Protein AF-F3ZPA9-F1 (afdb_monomer_lite)

Radius of gyration: 21.6 Å; chains: 1; bounding box: 49×39×45 Å

Foldseek 3Di:
DDPVVVVVVVVVVVVVVVVVVVCVVPVPDPVVVVVVVVVVVVVVVVVVVCVVQVVDPVSVVCVVVVVVVVVVVVVVVVVVVVVVVVVVVVVVVVVVPD

Organism: NCBI:txid679937

Secondary structure (DSSP, 8-state):
--HHHHHHHHHHHHHHHHHHHHHHHHTTS--HHHHHHHHHHHHHHHHHHHHHHHT-HHHHHHHHHHHHHHHHHHHHHHHHHHHHHHHHHHHHHHHT--

Structure (mmCIF, N/CA/C/O backbone):
data_AF-F3ZPA9-F1
#
_entry.id   AF-F3ZPA9-F1
#
loop_
_atom_site.group_PDB
_atom_site.id
_atom_site.type_symbol
_atom_site.label_atom_id
_atom_site.label_alt_id
_atom_site.label_comp_id
_atom_site.label_asym_id
_atom_site.label_entity_id
_atom_site.label_seq_id
_atom_site.pdbx_PDB_ins_code
_atom_site.Cartn_x
_atom_site.Cartn_y
_atom_site.Cartn_z
_atom_site.occupancy
_atom_site.B_iso_or_equiv
_atom_site.auth_seq_id
_atom_site.auth_comp_id
_atom_site.auth_asym_id
_atom_site.auth_atom_id
_atom_site.pdbx_PDB_model_num
ATOM 1 N N . MET A 1 1 ? 15.613 -8.425 25.795 1.00 55.66 1 MET A N 1
ATOM 2 C CA . MET A 1 1 ? 14.884 -7.532 24.871 1.00 55.66 1 MET A CA 1
ATOM 3 C C . MET A 1 1 ? 15.261 -6.102 25.229 1.00 55.66 1 MET A C 1
ATOM 5 O O . MET A 1 1 ? 15.085 -5.713 26.379 1.00 55.66 1 MET A O 1
ATOM 9 N N . SER A 1 2 ? 15.960 -5.406 24.333 1.00 73.81 2 SER A N 1
ATOM 10 C CA . 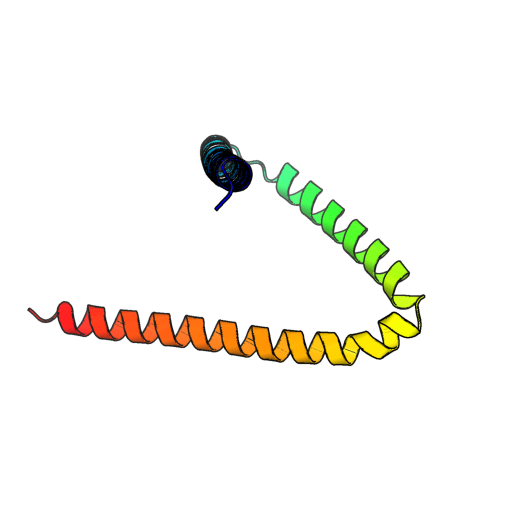SER A 1 2 ? 16.663 -4.153 24.649 1.00 73.81 2 SER A CA 1
ATOM 11 C C . SER A 1 2 ? 15.679 -3.000 24.884 1.00 73.81 2 SER A C 1
ATOM 13 O O . SER A 1 2 ? 14.715 -2.849 24.137 1.00 73.81 2 SER A O 1
ATOM 15 N N . LYS A 1 3 ? 15.936 -2.153 25.894 1.00 75.50 3 LYS A N 1
ATOM 16 C CA . LYS A 1 3 ? 15.106 -0.975 26.233 1.00 75.50 3 LYS A CA 1
ATOM 17 C C . LYS A 1 3 ? 14.904 -0.019 25.041 1.00 75.50 3 LYS A C 1
ATOM 19 O O . LYS A 1 3 ? 13.891 0.669 24.984 1.00 75.50 3 LYS A O 1
ATOM 24 N N . GLY A 1 4 ? 15.840 -0.006 24.085 1.00 78.25 4 GLY A N 1
ATOM 25 C CA . GLY A 1 4 ? 15.765 0.819 22.875 1.00 78.25 4 GLY A CA 1
ATOM 26 C C . GLY A 1 4 ? 14.672 0.389 21.890 1.00 78.25 4 GLY A C 1
ATOM 27 O O . GLY A 1 4 ? 13.987 1.244 21.340 1.00 78.25 4 GLY A O 1
ATOM 28 N N . GLU A 1 5 ? 14.438 -0.915 21.717 1.00 84.06 5 GLU A N 1
ATOM 29 C CA . GLU A 1 5 ? 13.390 -1.408 20.807 1.00 84.06 5 GLU A CA 1
ATOM 30 C C . GLU A 1 5 ? 11.993 -1.078 21.335 1.00 84.06 5 GLU A C 1
ATOM 32 O O . GLU A 1 5 ? 11.112 -0.679 20.577 1.00 84.06 5 GLU A O 1
ATOM 37 N N . LEU A 1 6 ? 11.809 -1.156 22.656 1.00 86.56 6 LEU A N 1
ATOM 38 C CA . LEU A 1 6 ? 10.543 -0.821 23.302 1.00 86.56 6 LEU A CA 1
ATOM 39 C C . LEU A 1 6 ? 10.200 0.669 23.144 1.00 86.56 6 LEU A C 1
ATOM 41 O O . LEU A 1 6 ? 9.044 1.014 22.905 1.00 86.56 6 LEU A O 1
ATOM 45 N N . MET A 1 7 ? 11.203 1.549 23.201 1.00 87.75 7 MET A N 1
ATOM 46 C CA . MET A 1 7 ? 11.016 2.984 22.967 1.00 87.75 7 MET A CA 1
ATOM 47 C C . MET A 1 7 ? 10.610 3.282 21.517 1.00 87.75 7 MET A C 1
ATOM 49 O O . MET A 1 7 ? 9.730 4.109 21.281 1.00 87.75 7 MET A O 1
ATOM 53 N N . ILE A 1 8 ? 11.198 2.572 20.549 1.00 91.88 8 ILE A N 1
ATOM 54 C CA . ILE A 1 8 ? 10.845 2.705 19.128 1.00 91.88 8 ILE A CA 1
ATOM 55 C C . ILE A 1 8 ? 9.412 2.220 18.883 1.00 91.88 8 ILE A C 1
ATOM 57 O O . ILE A 1 8 ? 8.638 2.911 18.224 1.00 91.88 8 ILE A O 1
ATOM 61 N N . ILE A 1 9 ? 9.023 1.079 19.459 1.00 92.56 9 ILE A N 1
ATOM 62 C CA . ILE A 1 9 ? 7.660 0.542 19.323 1.00 92.56 9 ILE A CA 1
ATOM 63 C C . ILE A 1 9 ? 6.629 1.532 19.881 1.00 92.56 9 ILE A C 1
ATOM 65 O O . ILE A 1 9 ? 5.626 1.808 19.223 1.00 92.56 9 ILE A O 1
ATOM 69 N N . LEU A 1 10 ? 6.890 2.124 21.050 1.00 91.38 10 LEU A N 1
ATOM 70 C CA . LEU A 1 10 ? 6.009 3.139 21.634 1.00 91.38 10 LEU A CA 1
ATOM 71 C C . LEU A 1 10 ? 5.909 4.397 20.762 1.00 91.38 10 LEU A C 1
ATOM 73 O O . LEU A 1 10 ? 4.816 4.941 20.610 1.00 91.38 10 LEU A O 1
ATOM 77 N N . ALA A 1 11 ? 7.010 4.834 20.149 1.00 92.19 11 ALA A N 1
ATOM 78 C CA . ALA A 1 11 ? 7.002 5.976 19.236 1.00 92.19 11 ALA A CA 1
ATOM 79 C C . ALA A 1 11 ? 6.187 5.696 17.961 1.00 92.19 11 ALA A C 1
ATOM 81 O O . ALA A 1 11 ? 5.438 6.562 17.506 1.00 92.19 11 ALA A O 1
ATOM 82 N N . ILE A 1 12 ? 6.281 4.482 17.408 1.00 94.44 12 ILE A N 1
ATOM 83 C CA . ILE A 1 12 ? 5.504 4.064 16.230 1.00 94.44 12 ILE A CA 1
ATOM 84 C C . ILE A 1 12 ? 4.011 3.993 16.566 1.00 94.44 12 ILE A C 1
ATOM 86 O O . ILE A 1 12 ? 3.182 4.524 15.830 1.00 94.44 12 ILE A O 1
ATOM 90 N N . ILE A 1 13 ? 3.652 3.378 17.694 1.00 94.69 13 ILE A N 1
ATOM 91 C CA . ILE A 1 13 ? 2.251 3.299 18.131 1.00 94.69 13 ILE A CA 1
ATOM 92 C C . ILE A 1 13 ? 1.704 4.706 18.414 1.00 94.69 13 ILE A C 1
ATOM 94 O O . ILE A 1 13 ? 0.593 5.034 17.998 1.00 94.69 13 ILE A O 1
ATOM 98 N N . GLY A 1 14 ? 2.494 5.563 19.064 1.00 93.31 14 GLY A N 1
ATOM 99 C CA . GLY A 1 14 ? 2.124 6.950 19.334 1.00 93.31 14 GLY A CA 1
ATOM 100 C C . GLY A 1 14 ? 1.891 7.763 18.060 1.00 93.31 14 GLY A C 1
ATOM 101 O O . GLY A 1 14 ? 0.905 8.497 17.976 1.00 93.31 14 GLY A O 1
ATOM 102 N N . SER A 1 15 ? 2.742 7.600 17.041 1.00 90.56 15 SER A N 1
ATOM 103 C CA . SER A 1 15 ? 2.576 8.299 15.761 1.00 90.56 15 SER A CA 1
ATOM 104 C C . SER A 1 15 ? 1.358 7.799 14.975 1.00 90.56 15 SER A C 1
ATOM 106 O O . SER A 1 15 ? 0.644 8.615 14.393 1.00 90.56 15 SER A O 1
ATOM 108 N N . LEU A 1 16 ? 1.044 6.498 15.035 1.00 93.25 16 LEU A N 1
ATOM 109 C CA . LEU A 1 16 ? -0.176 5.921 14.455 1.00 93.25 16 LEU A CA 1
ATOM 110 C C . LEU A 1 16 ? -1.445 6.506 15.087 1.00 93.25 16 LEU A C 1
ATOM 112 O O . LEU A 1 16 ? -2.353 6.939 14.374 1.00 93.25 16 LEU A O 1
ATOM 116 N N . ILE A 1 17 ? -1.502 6.554 16.422 1.00 92.38 17 ILE A N 1
ATOM 117 C CA . ILE A 1 17 ? -2.656 7.102 17.149 1.00 92.38 17 ILE A CA 1
ATOM 118 C C . ILE A 1 17 ? -2.791 8.601 16.871 1.00 92.38 17 ILE A C 1
ATOM 120 O O . ILE A 1 17 ? -3.889 9.081 16.590 1.00 92.38 17 ILE A O 1
ATOM 124 N N . SER A 1 18 ? -1.679 9.338 16.888 1.00 90.31 18 SER A N 1
ATOM 125 C CA . SER A 1 18 ? -1.668 10.766 16.566 1.00 90.31 18 SER A CA 1
ATOM 126 C C . SER A 1 18 ? -2.179 11.027 15.144 1.00 90.31 18 SER A C 1
ATOM 128 O O . SER A 1 18 ? -3.055 11.872 14.956 1.00 90.31 18 SER A O 1
ATOM 130 N N . GLY A 1 19 ? -1.728 10.244 14.159 1.00 87.19 19 GLY A N 1
ATOM 131 C CA . GLY A 1 19 ? -2.207 10.326 12.779 1.00 87.19 19 GLY A CA 1
ATOM 132 C C . GLY A 1 19 ? -3.713 10.079 12.649 1.00 87.19 19 GLY A C 1
ATOM 133 O O . GLY A 1 19 ? -4.390 10.802 11.916 1.00 87.19 19 GLY A O 1
ATOM 134 N N . LEU A 1 20 ? -4.265 9.122 13.403 1.00 86.94 20 LEU A N 1
ATOM 135 C CA . LEU A 1 20 ? -5.705 8.851 13.427 1.00 86.94 20 LEU A CA 1
ATOM 136 C C . LEU A 1 20 ? -6.504 10.020 14.023 1.00 86.94 20 LEU A C 1
ATOM 138 O O . LEU A 1 20 ? -7.523 10.415 13.457 1.00 86.94 20 LEU A O 1
ATOM 142 N N . VAL A 1 21 ? -6.034 10.596 15.133 1.00 86.62 21 VAL A N 1
ATOM 143 C CA . VAL A 1 21 ? -6.675 11.751 15.787 1.00 86.62 21 VAL A CA 1
ATOM 144 C C . VAL A 1 21 ? -6.674 12.965 14.859 1.00 86.62 21 VAL A C 1
ATOM 146 O O . VAL A 1 21 ? -7.714 13.597 14.665 1.00 86.62 21 VAL A O 1
ATOM 149 N N . VAL A 1 22 ? -5.536 13.255 14.225 1.00 84.62 22 VAL A N 1
ATOM 150 C CA . VAL A 1 22 ? -5.416 14.347 13.248 1.00 84.62 22 VAL A CA 1
ATOM 151 C C . VAL A 1 22 ? -6.338 14.101 12.051 1.00 84.62 22 VAL A C 1
ATOM 153 O O . VAL A 1 22 ? -7.088 14.995 11.661 1.00 84.62 22 VAL A O 1
ATOM 156 N N . GLY A 1 23 ? -6.352 12.881 11.507 1.00 80.62 23 GLY A N 1
ATOM 157 C CA . GLY A 1 23 ? -7.240 12.503 10.407 1.00 80.62 23 GLY A CA 1
ATOM 158 C C . GLY A 1 23 ? -8.726 12.639 10.757 1.00 80.62 23 GLY A C 1
ATOM 159 O O . GLY A 1 23 ? -9.512 13.089 9.924 1.00 80.62 23 GLY A O 1
ATOM 160 N N . TYR A 1 24 ? -9.114 12.319 11.994 1.00 80.81 24 TYR A N 1
ATOM 161 C CA . TYR A 1 24 ? -10.496 12.442 12.462 1.00 80.81 24 TYR A CA 1
ATOM 162 C C . TYR A 1 24 ? -10.944 13.904 12.596 1.00 80.81 24 TYR A C 1
ATOM 164 O O . TYR A 1 24 ? -12.033 14.251 12.144 1.00 80.81 24 TYR A O 1
ATOM 172 N N . ILE A 1 25 ? -10.092 14.779 13.138 1.00 77.19 25 ILE A N 1
ATOM 173 C CA . ILE A 1 25 ? -10.383 16.219 13.268 1.00 77.19 25 ILE A CA 1
ATOM 174 C C . ILE A 1 25 ? -10.500 16.886 11.886 1.00 77.19 25 ILE A C 1
ATOM 176 O O . ILE A 1 25 ? -11.325 17.776 11.679 1.00 77.19 25 ILE A O 1
ATOM 180 N N . VAL A 1 26 ? -9.698 16.443 10.914 1.00 70.94 26 VAL A N 1
ATOM 181 C CA . VAL A 1 26 ? -9.661 17.016 9.557 1.00 70.94 26 VAL A CA 1
ATOM 182 C C . VAL A 1 26 ? -10.795 16.496 8.657 1.00 70.94 26 VAL A C 1
ATOM 184 O O . VAL A 1 26 ? -11.158 17.164 7.689 1.00 70.94 26 VAL A O 1
ATOM 187 N N . LYS A 1 27 ? -11.431 15.367 9.005 1.00 65.19 27 LYS A N 1
ATOM 188 C CA . LYS A 1 27 ? -12.510 14.724 8.228 1.00 65.19 27 LYS A CA 1
ATOM 189 C C . LYS A 1 27 ? -13.750 15.607 8.007 1.00 65.19 27 LYS A C 1
ATOM 191 O O . LYS A 1 27 ? -14.490 15.373 7.060 1.00 65.19 27 LYS A O 1
ATOM 196 N N . GLY A 1 28 ? -13.975 16.615 8.854 1.00 62.00 28 GLY A N 1
ATOM 197 C CA . GLY A 1 28 ? -15.127 17.523 8.767 1.00 62.00 28 GLY A CA 1
ATOM 198 C C . GLY A 1 28 ? -14.996 18.672 7.759 1.00 62.00 28 GLY A C 1
ATOM 199 O O . GLY A 1 28 ? -15.933 19.454 7.621 1.00 62.00 28 GLY A O 1
ATOM 200 N N . ARG A 1 29 ? -13.857 18.820 7.070 1.00 61.75 29 ARG A N 1
ATOM 201 C CA . ARG A 1 29 ? -13.688 19.822 6.006 1.00 61.75 29 ARG A CA 1
ATOM 202 C C . ARG A 1 29 ? -13.652 19.117 4.657 1.00 61.75 29 ARG A C 1
ATOM 204 O O . ARG A 1 29 ? -12.869 18.189 4.490 1.00 61.75 29 ARG A O 1
ATOM 211 N N . ASP A 1 30 ? -14.455 19.570 3.694 1.00 59.84 30 ASP A N 1
ATOM 212 C CA . ASP A 1 30 ? -14.440 19.079 2.308 1.00 59.84 30 ASP A CA 1
ATOM 213 C C . ASP A 1 30 ? -13.080 19.355 1.644 1.00 59.84 30 ASP A C 1
ATOM 215 O O . ASP A 1 30 ? -12.869 20.322 0.908 1.00 59.84 30 ASP A O 1
ATOM 219 N N . MET A 1 31 ? -12.108 18.485 1.914 1.00 59.00 31 MET A N 1
ATOM 220 C CA . MET A 1 31 ? -10.735 18.565 1.417 1.00 59.00 31 MET A CA 1
ATOM 221 C C . MET A 1 31 ? -10.598 17.874 0.055 1.00 59.00 31 MET A C 1
ATOM 223 O O . MET A 1 31 ? -9.567 17.281 -0.260 1.00 59.00 31 MET A O 1
ATOM 227 N N . ASN A 1 32 ? -11.629 17.970 -0.789 1.00 62.69 32 ASN A N 1
ATOM 228 C CA . ASN A 1 32 ? -11.685 17.314 -2.100 1.00 62.69 32 ASN A CA 1
ATOM 229 C C . ASN A 1 32 ? -10.515 17.752 -3.019 1.00 62.69 32 ASN A C 1
ATOM 231 O O . ASN A 1 32 ? -10.036 17.006 -3.871 1.00 62.69 32 ASN A O 1
ATOM 235 N N . LYS A 1 33 ? -9.965 18.953 -2.779 1.00 68.88 33 LYS A N 1
ATOM 236 C CA . LYS A 1 33 ? -8.760 19.467 -3.455 1.00 68.88 33 LYS A CA 1
ATOM 237 C C . LYS A 1 33 ? -7.478 18.724 -3.052 1.00 68.88 33 LYS A C 1
ATOM 239 O O . LYS A 1 33 ? -6.620 18.513 -3.903 1.00 68.88 33 LYS A O 1
ATOM 244 N N . ILE A 1 34 ? -7.356 18.293 -1.794 1.00 76.62 34 ILE A N 1
ATOM 245 C CA . ILE A 1 34 ? -6.176 17.563 -1.301 1.00 76.62 34 ILE A CA 1
ATOM 246 C C . ILE A 1 34 ? -6.138 16.159 -1.897 1.00 76.62 34 ILE A C 1
ATOM 248 O O . I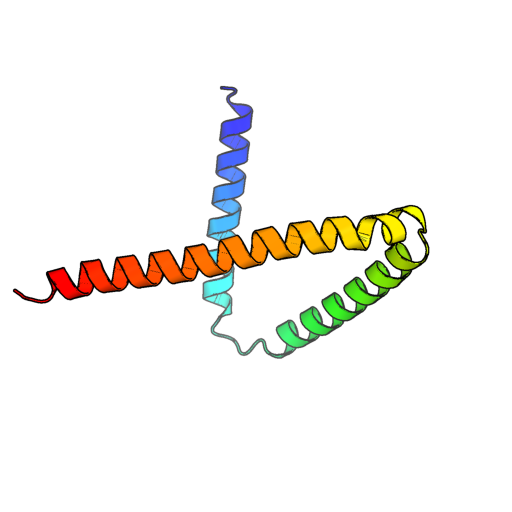LE A 1 34 ? -5.103 15.747 -2.414 1.00 76.62 34 ILE A O 1
ATOM 252 N N . GLY A 1 35 ? -7.279 15.463 -1.922 1.00 80.69 35 GLY A N 1
ATOM 253 C CA . GLY A 1 35 ? -7.383 14.156 -2.580 1.00 80.69 35 GLY A CA 1
ATOM 254 C C . GLY A 1 35 ? -6.987 14.219 -4.059 1.00 80.69 35 GLY A C 1
ATOM 255 O O . GLY A 1 35 ? -6.247 13.361 -4.546 1.00 80.69 35 GLY A O 1
ATOM 256 N N . LYS A 1 36 ? -7.390 15.287 -4.762 1.00 84.19 36 LYS A N 1
ATOM 257 C CA . LYS A 1 36 ? -7.028 15.502 -6.169 1.00 84.19 36 LYS A CA 1
ATOM 258 C C . LYS A 1 36 ? -5.524 15.734 -6.368 1.00 84.19 36 LYS A C 1
ATOM 260 O O . LYS A 1 36 ? -4.946 15.137 -7.272 1.00 84.19 36 LYS A O 1
ATOM 265 N N . ILE A 1 37 ? -4.881 16.533 -5.510 1.00 89.06 37 ILE A N 1
ATOM 266 C CA . ILE A 1 37 ? -3.423 16.764 -5.546 1.00 89.06 37 ILE A CA 1
ATOM 267 C C . ILE A 1 37 ? -2.656 15.461 -5.289 1.00 89.06 37 ILE A C 1
ATOM 269 O O . ILE A 1 37 ? -1.732 15.144 -6.035 1.00 89.06 37 ILE A O 1
ATOM 273 N N . ILE A 1 38 ? -3.065 14.677 -4.285 1.00 89.81 38 ILE A N 1
ATOM 274 C CA . ILE A 1 38 ? -2.438 13.384 -3.969 1.00 89.81 38 ILE A CA 1
ATOM 275 C C . ILE A 1 38 ? -2.577 12.418 -5.147 1.00 89.81 38 ILE A C 1
ATOM 277 O O . ILE A 1 38 ? -1.606 11.771 -5.523 1.00 89.81 38 ILE A O 1
ATOM 281 N N . THR A 1 39 ? -3.756 12.353 -5.767 1.00 90.19 39 THR A N 1
ATOM 282 C CA . THR A 1 39 ? -3.996 11.480 -6.925 1.00 90.19 39 THR A CA 1
ATOM 283 C C . THR A 1 39 ? -3.067 11.830 -8.087 1.00 90.19 39 THR A C 1
ATOM 285 O O . THR A 1 39 ? -2.438 10.936 -8.646 1.00 90.19 39 THR A O 1
ATOM 288 N N . ILE A 1 40 ? -2.923 13.122 -8.409 1.00 93.81 40 ILE A N 1
ATOM 289 C CA . ILE A 1 40 ? -1.998 13.595 -9.453 1.00 93.81 40 ILE A CA 1
ATOM 290 C C . ILE A 1 40 ? -0.553 13.229 -9.095 1.00 93.81 40 ILE A C 1
ATOM 292 O O . ILE A 1 40 ? 0.187 12.740 -9.945 1.00 93.81 40 ILE A O 1
ATOM 296 N N . LEU A 1 41 ? -0.156 13.416 -7.834 1.00 93.06 41 LEU A N 1
ATOM 297 C CA . LEU A 1 41 ? 1.195 13.106 -7.372 1.00 93.06 41 LEU A CA 1
ATOM 298 C C . LEU A 1 41 ? 1.508 11.605 -7.458 1.00 93.06 41 LEU A C 1
ATOM 300 O O . LEU A 1 41 ? 2.576 11.239 -7.943 1.00 93.06 41 LEU A O 1
ATOM 304 N N . ILE A 1 42 ? 0.574 10.742 -7.041 1.00 95.19 42 ILE A N 1
ATOM 305 C CA . ILE A 1 42 ? 0.694 9.282 -7.174 1.00 95.19 42 ILE A CA 1
ATOM 306 C C . ILE A 1 42 ? 0.822 8.899 -8.648 1.00 95.19 42 ILE A C 1
ATOM 308 O O . ILE A 1 42 ? 1.676 8.087 -8.984 1.00 95.19 42 ILE A O 1
ATOM 312 N N . TRP A 1 43 ? 0.027 9.500 -9.534 1.00 95.88 43 TRP A N 1
ATOM 313 C CA . TRP A 1 43 ? 0.110 9.245 -10.974 1.00 95.88 43 TRP A CA 1
ATOM 314 C C . TRP A 1 43 ? 1.492 9.584 -11.543 1.00 95.88 43 TRP A C 1
ATOM 316 O O . TRP A 1 43 ? 2.100 8.761 -12.225 1.00 95.88 43 TRP A O 1
ATOM 326 N N . THR A 1 44 ? 2.027 10.757 -11.202 1.00 96.00 44 THR A N 1
ATOM 327 C CA . THR A 1 44 ? 3.375 11.180 -11.611 1.00 96.00 44 THR A CA 1
ATOM 328 C C . THR A 1 44 ? 4.456 10.254 -11.052 1.00 96.00 44 THR A C 1
ATOM 330 O O . THR A 1 44 ? 5.387 9.881 -11.767 1.00 96.00 44 THR A O 1
ATOM 333 N N . LEU A 1 45 ? 4.332 9.846 -9.786 1.00 95.12 45 LEU A N 1
ATOM 334 C CA . LEU A 1 45 ? 5.254 8.903 -9.151 1.00 95.12 45 LEU A CA 1
ATOM 335 C C . LEU A 1 45 ? 5.211 7.531 -9.824 1.00 95.12 45 LEU A C 1
ATOM 337 O O . LEU A 1 45 ? 6.267 6.980 -10.116 1.00 95.12 45 LEU A O 1
ATOM 341 N N . LEU A 1 46 ? 4.019 7.002 -10.107 1.00 94.38 46 LEU A N 1
ATOM 342 C CA . LEU A 1 46 ? 3.839 5.728 -10.805 1.00 94.38 46 LEU A CA 1
ATOM 343 C C . LEU A 1 46 ? 4.410 5.777 -12.222 1.00 94.38 46 LEU A C 1
ATOM 345 O O . LEU A 1 46 ? 5.033 4.812 -12.653 1.00 94.38 46 LEU A O 1
ATOM 349 N N . PHE A 1 47 ? 4.261 6.901 -12.922 1.00 95.19 47 PHE A N 1
ATOM 350 C CA . PHE A 1 47 ? 4.872 7.094 -14.233 1.00 95.19 47 PHE A CA 1
ATOM 351 C C . PHE A 1 47 ? 6.404 7.071 -14.153 1.00 95.19 47 PHE A C 1
ATOM 353 O O . PHE A 1 47 ? 7.055 6.312 -14.87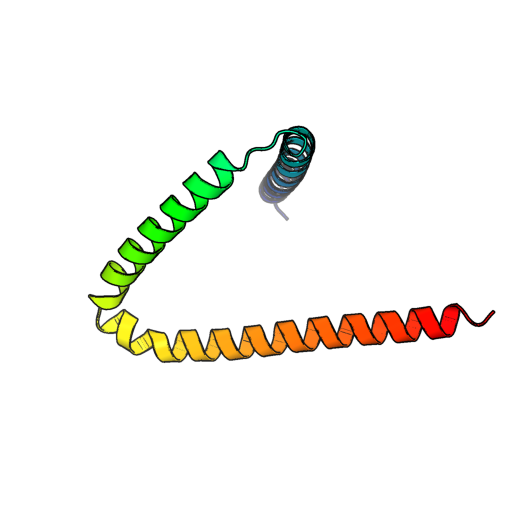1 1.00 95.19 47 PHE A O 1
ATOM 360 N N . CYS A 1 48 ? 6.986 7.846 -13.234 1.00 94.12 48 CYS A N 1
ATOM 361 C CA . CYS A 1 48 ? 8.433 7.879 -13.019 1.00 94.12 48 CYS A CA 1
ATOM 362 C C . CYS A 1 48 ? 8.980 6.499 -12.608 1.00 94.12 48 CYS A C 1
ATOM 364 O O . CYS A 1 48 ? 9.997 6.040 -13.133 1.00 94.12 48 CYS A O 1
ATOM 366 N N . LEU A 1 49 ? 8.265 5.802 -11.720 1.00 92.06 49 LEU A N 1
ATOM 367 C CA . LEU A 1 49 ? 8.568 4.432 -11.314 1.00 92.06 49 LEU A CA 1
ATOM 368 C C . LEU A 1 49 ? 8.535 3.483 -12.518 1.00 92.06 49 LEU A C 1
ATOM 370 O O . LEU A 1 49 ? 9.470 2.711 -12.703 1.00 92.06 49 LEU A O 1
ATOM 374 N N . GLY A 1 50 ? 7.492 3.565 -13.345 1.00 89.62 50 GLY A N 1
ATOM 375 C CA . GLY A 1 50 ? 7.318 2.728 -14.529 1.00 89.62 50 GLY A CA 1
ATOM 376 C C . GLY A 1 50 ? 8.450 2.893 -15.540 1.00 89.62 50 GLY A C 1
ATOM 377 O O . GLY A 1 50 ? 8.991 1.896 -16.005 1.00 89.62 50 GLY A O 1
ATOM 378 N N . VAL A 1 51 ? 8.876 4.129 -15.821 1.00 89.50 51 VAL A N 1
ATOM 379 C CA . VAL A 1 51 ? 10.016 4.396 -16.720 1.00 89.50 51 VAL A CA 1
ATOM 380 C C . VAL A 1 51 ? 11.320 3.838 -16.140 1.00 89.50 51 VAL A C 1
ATOM 382 O O . VAL A 1 51 ? 12.088 3.183 -16.849 1.00 89.50 51 VAL A O 1
ATOM 385 N N . LYS A 1 52 ? 11.554 4.043 -14.837 1.00 86.44 52 LYS A N 1
ATOM 386 C CA . LYS A 1 52 ? 12.765 3.571 -14.149 1.00 86.44 52 LYS A CA 1
ATOM 387 C C . LYS A 1 52 ? 12.854 2.046 -14.115 1.00 86.44 52 LYS A C 1
ATOM 389 O O . LYS A 1 52 ? 13.927 1.494 -14.318 1.00 86.44 52 LYS A O 1
ATOM 394 N N . VAL A 1 53 ? 11.730 1.381 -13.876 1.00 86.50 53 VAL A N 1
ATOM 395 C CA . VAL A 1 53 ? 11.633 -0.081 -13.844 1.00 86.50 53 VAL A CA 1
ATOM 396 C C . VAL A 1 53 ? 11.658 -0.680 -15.254 1.00 86.50 53 VAL A C 1
ATOM 398 O O . VAL A 1 53 ? 12.253 -1.731 -15.441 1.00 86.50 53 VAL A O 1
ATOM 401 N N . GLY A 1 54 ? 11.064 -0.014 -16.249 1.00 82.25 54 GLY A N 1
ATOM 402 C CA . GLY A 1 54 ? 11.002 -0.492 -17.635 1.00 82.25 54 GLY A CA 1
ATOM 403 C C . GLY A 1 54 ? 12.321 -0.399 -18.408 1.00 82.25 54 GLY A C 1
ATOM 404 O O . GLY A 1 54 ? 12.517 -1.154 -19.352 1.00 82.25 54 GLY A O 1
ATOM 405 N N . THR A 1 55 ? 13.226 0.500 -18.010 1.00 80.44 55 THR A N 1
ATOM 406 C CA . THR A 1 55 ? 14.565 0.626 -18.624 1.00 80.44 55 THR A CA 1
ATOM 407 C C . THR A 1 55 ? 15.540 -0.446 -18.119 1.00 80.44 55 THR A C 1
ATOM 409 O O . THR A 1 55 ? 16.564 -0.699 -18.746 1.00 80.44 55 THR A O 1
ATOM 412 N N . ASP A 1 56 ? 15.240 -1.082 -16.984 1.00 83.31 56 ASP A N 1
ATOM 413 C CA . ASP A 1 56 ? 16.111 -2.074 -16.361 1.00 83.31 56 ASP A CA 1
ATOM 414 C C . ASP A 1 56 ? 15.697 -3.496 -16.772 1.00 83.31 56 ASP A C 1
ATOM 416 O O . ASP A 1 56 ? 14.742 -4.067 -16.240 1.00 83.31 56 ASP A O 1
ATOM 420 N N . GLU A 1 57 ? 16.436 -4.089 -17.713 1.00 77.25 57 GLU A N 1
ATOM 421 C CA . GLU A 1 57 ? 16.173 -5.443 -18.220 1.00 77.25 57 GLU A CA 1
ATOM 422 C C . GLU A 1 57 ? 16.171 -6.508 -17.108 1.00 77.25 57 GLU A C 1
ATOM 424 O O . GLU A 1 57 ? 15.411 -7.478 -17.181 1.00 77.25 57 GLU A O 1
ATOM 429 N N . THR A 1 58 ? 16.956 -6.324 -16.037 1.00 79.81 58 THR A N 1
ATOM 430 C CA . THR A 1 58 ? 16.975 -7.270 -14.910 1.00 79.81 58 THR A CA 1
ATOM 431 C C . THR A 1 58 ? 15.737 -7.171 -14.032 1.00 79.81 58 THR A C 1
ATOM 433 O O . THR A 1 58 ? 15.285 -8.190 -13.499 1.00 79.81 58 THR A O 1
ATOM 436 N N . VAL A 1 59 ? 15.156 -5.979 -13.893 1.00 79.31 59 VAL A N 1
ATOM 437 C CA . VAL A 1 59 ? 13.880 -5.805 -13.192 1.00 79.31 59 VAL A CA 1
ATOM 438 C C . VAL A 1 59 ? 12.733 -6.287 -14.074 1.00 79.31 59 VAL A C 1
ATOM 440 O O . VAL A 1 59 ? 11.872 -7.019 -13.585 1.00 79.31 59 VAL A O 1
ATOM 443 N N . VAL A 1 60 ? 12.751 -5.983 -15.375 1.00 81.38 60 VAL A N 1
ATOM 444 C CA . VAL A 1 60 ? 11.721 -6.438 -16.322 1.00 81.38 60 VAL A CA 1
ATOM 445 C C . VAL A 1 60 ? 11.657 -7.961 -16.414 1.00 81.38 60 VAL A C 1
ATOM 447 O O . VAL A 1 60 ? 10.564 -8.523 -16.403 1.00 81.38 60 VAL A O 1
ATOM 450 N N . ALA A 1 61 ? 12.797 -8.651 -16.402 1.00 80.56 61 ALA A N 1
ATOM 451 C CA . ALA A 1 61 ? 12.831 -10.113 -16.381 1.00 80.56 61 ALA A CA 1
ATOM 452 C C . ALA A 1 61 ? 12.254 -10.722 -15.084 1.00 80.56 61 ALA A C 1
ATOM 454 O O . ALA A 1 61 ? 11.760 -11.849 -15.095 1.00 80.56 61 ALA A O 1
ATOM 4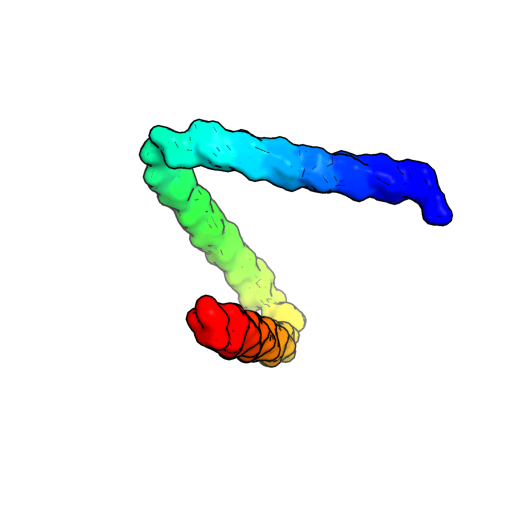55 N N . LYS A 1 62 ? 12.290 -9.986 -13.963 1.00 82.12 62 LYS A N 1
ATOM 456 C CA . LYS A 1 62 ? 11.776 -10.426 -12.652 1.00 8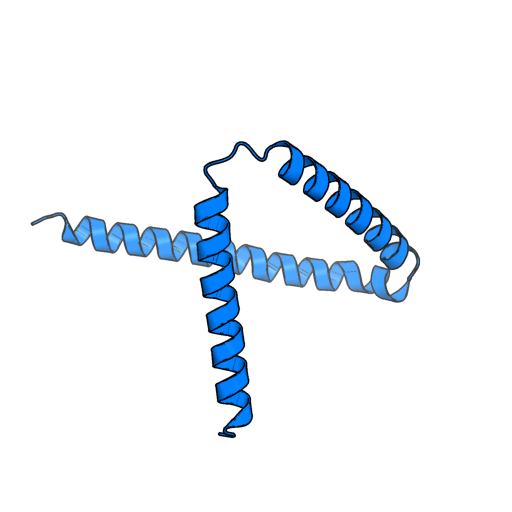2.12 62 LYS A CA 1
ATOM 457 C C . LYS A 1 62 ? 10.344 -9.969 -12.362 1.00 82.12 62 LYS A C 1
ATOM 459 O O . LYS A 1 62 ? 9.690 -10.574 -11.513 1.00 82.12 62 LYS A O 1
ATOM 464 N N . LEU A 1 63 ? 9.831 -8.963 -13.076 1.00 85.38 63 LEU A N 1
ATOM 465 C CA . LEU A 1 63 ? 8.446 -8.480 -12.969 1.00 85.38 63 LEU A CA 1
ATOM 466 C C . LEU A 1 63 ? 7.395 -9.605 -13.042 1.00 85.38 63 LEU A C 1
ATOM 468 O O . LEU A 1 63 ? 6.486 -9.582 -12.213 1.00 85.38 63 LEU A O 1
ATOM 472 N N . PRO A 1 64 ? 7.486 -10.602 -13.951 1.00 85.06 64 PRO A N 1
ATOM 473 C CA . PRO A 1 64 ? 6.501 -11.681 -14.025 1.00 85.06 64 PRO A CA 1
ATOM 474 C C . PRO A 1 64 ? 6.475 -12.544 -12.762 1.00 85.06 64 PRO A C 1
ATOM 476 O O . PRO A 1 64 ? 5.406 -12.938 -12.305 1.00 85.06 64 PRO A O 1
ATOM 479 N N . ILE A 1 65 ? 7.647 -12.808 -12.180 1.00 87.56 65 ILE A N 1
ATOM 480 C CA . ILE A 1 65 ? 7.796 -13.638 -10.979 1.00 87.56 65 ILE A CA 1
ATOM 481 C C . ILE A 1 65 ? 7.209 -12.899 -9.773 1.00 87.56 65 ILE A C 1
ATOM 483 O O . ILE A 1 65 ? 6.363 -13.444 -9.070 1.00 87.56 65 ILE A O 1
ATOM 487 N N . ILE A 1 66 ? 7.569 -11.622 -9.601 1.00 88.56 66 ILE A N 1
ATOM 488 C CA . ILE A 1 66 ? 7.037 -10.760 -8.533 1.00 88.56 66 ILE A CA 1
ATOM 489 C C . ILE A 1 66 ? 5.520 -10.578 -8.691 1.00 88.56 66 ILE A C 1
ATOM 491 O O . ILE A 1 66 ? 4.777 -10.610 -7.712 1.00 88.56 66 ILE A O 1
ATOM 495 N N . GLY A 1 67 ? 5.042 -10.415 -9.927 1.00 87.88 67 GLY A N 1
ATOM 496 C CA . GLY A 1 67 ? 3.620 -10.299 -10.235 1.00 87.88 67 GLY A CA 1
ATOM 497 C C . GLY A 1 67 ? 2.842 -11.569 -9.892 1.00 87.88 67 GLY A C 1
ATOM 498 O O . GLY A 1 67 ? 1.760 -11.484 -9.312 1.00 87.88 67 GLY A O 1
ATOM 499 N N . MET A 1 68 ? 3.400 -12.743 -10.194 1.00 92.00 68 MET A N 1
ATOM 500 C CA . MET A 1 68 ? 2.773 -14.027 -9.880 1.00 92.00 68 MET A CA 1
ATOM 501 C C . MET A 1 68 ? 2.728 -14.286 -8.369 1.00 92.00 68 MET A C 1
ATOM 503 O O . MET A 1 68 ? 1.683 -14.687 -7.853 1.00 92.00 68 MET A O 1
ATOM 507 N N . GLU A 1 69 ? 3.810 -13.992 -7.644 1.00 91.12 69 GLU A N 1
ATOM 508 C CA . GLU A 1 69 ? 3.822 -14.056 -6.177 1.00 91.12 69 GLU A CA 1
ATOM 509 C C . GLU A 1 69 ? 2.789 -13.101 -5.566 1.00 91.12 69 GLU A C 1
ATOM 511 O O . GLU A 1 69 ? 1.990 -13.501 -4.716 1.00 91.12 69 GLU A O 1
ATOM 516 N N . ALA A 1 70 ? 2.739 -11.855 -6.045 1.00 93.62 70 ALA A N 1
ATOM 517 C CA . ALA A 1 70 ? 1.775 -10.866 -5.579 1.00 93.62 70 ALA A CA 1
ATOM 518 C C . ALA A 1 70 ? 0.325 -11.289 -5.861 1.00 93.62 70 ALA A C 1
ATOM 520 O O . ALA A 1 70 ? -0.54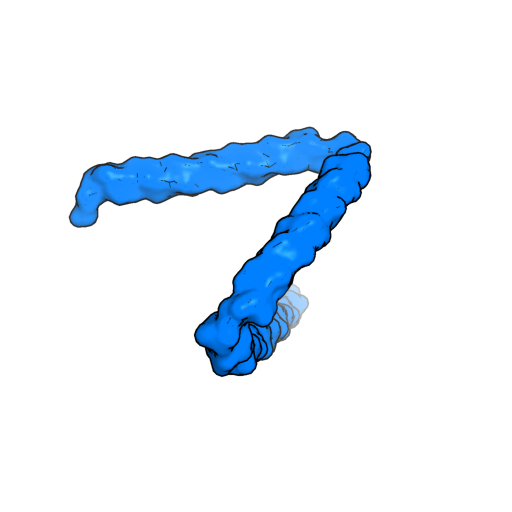4 -11.099 -5.005 1.00 93.62 70 ALA A O 1
ATOM 521 N N . MET A 1 71 ? 0.050 -11.898 -7.020 1.00 94.81 71 MET A N 1
ATOM 522 C CA . MET A 1 71 ? -1.267 -12.460 -7.331 1.00 94.81 71 MET A CA 1
ATOM 523 C C . MET A 1 71 ? -1.644 -13.572 -6.355 1.00 94.81 71 MET A C 1
ATOM 525 O O . MET A 1 71 ? -2.752 -13.549 -5.818 1.00 94.81 71 MET A O 1
ATOM 529 N N . LEU A 1 72 ? -0.730 -14.505 -6.076 1.00 96.06 72 LEU A N 1
ATOM 530 C CA . LEU A 1 72 ? -0.977 -15.604 -5.142 1.00 96.06 72 LEU A CA 1
ATOM 531 C C . LEU A 1 72 ? -1.300 -15.078 -3.733 1.00 96.06 72 LEU A C 1
ATOM 533 O O . LEU A 1 72 ? -2.289 -15.495 -3.127 1.00 96.06 72 LEU A O 1
ATOM 537 N N . ILE A 1 73 ? -0.515 -14.114 -3.241 1.00 95.69 73 ILE A N 1
ATOM 538 C CA . ILE A 1 73 ? -0.729 -13.475 -1.934 1.00 95.69 73 ILE A CA 1
ATOM 539 C C . ILE A 1 73 ? -2.069 -12.735 -1.911 1.00 95.69 73 ILE A C 1
ATOM 541 O O . ILE A 1 73 ? -2.826 -12.868 -0.952 1.00 95.69 73 ILE A O 1
ATOM 545 N N . THR A 1 74 ? -2.395 -11.989 -2.967 1.00 95.94 74 THR A N 1
ATOM 546 C CA . THR A 1 74 ? -3.640 -11.213 -3.052 1.00 95.94 74 THR A CA 1
ATOM 547 C C . THR A 1 74 ? -4.864 -12.124 -3.072 1.00 95.94 74 THR A C 1
ATOM 549 O O . THR A 1 74 ? -5.805 -11.901 -2.313 1.00 95.94 74 THR A O 1
ATOM 552 N N . VAL A 1 75 ? -4.850 -13.189 -3.878 1.00 96.94 75 VAL A N 1
ATOM 553 C CA . VAL A 1 75 ? -5.946 -14.170 -3.930 1.00 96.94 75 VAL A CA 1
ATOM 554 C C . VAL A 1 75 ? -6.092 -14.888 -2.591 1.00 96.94 75 VAL A C 1
ATOM 556 O O . VAL A 1 75 ? -7.215 -15.036 -2.105 1.00 96.94 75 VAL A O 1
ATOM 559 N N . GLY A 1 76 ? -4.981 -15.274 -1.958 1.00 96.38 76 GLY A N 1
ATOM 560 C CA . GLY A 1 76 ? -4.987 -15.859 -0.618 1.00 96.38 76 GLY A CA 1
ATOM 561 C C . GLY A 1 76 ? -5.574 -14.909 0.430 1.00 96.38 76 GLY A C 1
ATOM 562 O O . GLY A 1 76 ? -6.456 -15.300 1.195 1.00 96.38 76 GLY A O 1
ATOM 563 N N . ALA A 1 77 ? -5.156 -13.643 0.422 1.00 96.38 77 ALA A N 1
ATOM 564 C CA . ALA A 1 77 ? -5.623 -12.621 1.355 1.00 96.38 77 ALA A CA 1
ATOM 565 C C . ALA A 1 77 ? -7.112 -12.288 1.168 1.00 96.38 77 ALA A C 1
ATOM 567 O O . ALA A 1 77 ? -7.854 -12.204 2.151 1.00 96.38 77 ALA A O 1
ATOM 568 N N . ILE A 1 78 ? -7.570 -12.136 -0.079 1.00 97.25 78 ILE A N 1
ATOM 569 C CA . ILE A 1 78 ? -8.979 -11.876 -0.404 1.00 97.25 78 ILE A CA 1
ATOM 570 C C . ILE A 1 78 ? -9.836 -13.072 0.011 1.00 97.25 78 ILE A C 1
ATOM 572 O O . ILE A 1 78 ? -10.820 -12.903 0.731 1.00 97.25 78 ILE A O 1
ATOM 576 N N . SER A 1 79 ? -9.435 -14.285 -0.378 1.00 96.75 79 SER A N 1
ATOM 577 C CA . SER A 1 79 ? -10.165 -15.511 -0.040 1.00 96.75 79 SER A CA 1
ATOM 578 C C . SER A 1 79 ? -10.246 -15.710 1.473 1.00 96.75 79 SER A C 1
ATOM 580 O O . SER A 1 79 ? -11.323 -15.987 1.996 1.00 96.75 79 SER A O 1
ATOM 582 N N . GLY A 1 80 ? -9.141 -15.493 2.194 1.00 94.19 80 GLY A N 1
ATOM 583 C CA . GLY A 1 80 ? -9.101 -15.559 3.654 1.00 94.19 80 GLY A CA 1
ATOM 584 C C . GLY A 1 80 ? -9.997 -14.514 4.322 1.00 94.19 80 GLY A C 1
ATOM 585 O O . GLY A 1 80 ? -10.746 -14.848 5.239 1.00 94.19 80 GLY A O 1
ATOM 586 N N . SER A 1 81 ? -9.992 -13.273 3.828 1.00 96.12 81 SER A N 1
ATOM 587 C CA . SER A 1 81 ? -10.832 -12.191 4.363 1.00 96.12 81 SER A CA 1
ATOM 588 C C . SER A 1 81 ? -12.325 -12.474 4.168 1.00 96.12 81 SER A C 1
ATOM 590 O O . SER A 1 81 ? -13.115 -12.309 5.101 1.00 96.12 81 SER A O 1
ATOM 592 N N . ILE A 1 82 ? -12.718 -12.958 2.983 1.00 96.19 82 ILE A N 1
ATOM 593 C CA . ILE A 1 82 ? -14.105 -13.342 2.678 1.00 96.19 82 ILE A CA 1
ATOM 594 C C . ILE A 1 82 ? -14.524 -14.544 3.528 1.00 96.19 82 ILE A C 1
ATOM 596 O O . ILE A 1 82 ? -15.598 -14.527 4.131 1.00 96.19 82 ILE A O 1
ATOM 600 N N . PHE A 1 83 ? -13.669 -15.566 3.622 1.00 95.44 83 PHE A N 1
ATOM 601 C CA . PHE A 1 83 ? -13.936 -16.762 4.418 1.00 95.44 83 PHE A CA 1
ATOM 602 C C . PHE A 1 83 ? -14.131 -16.416 5.895 1.00 95.44 83 PHE A C 1
ATOM 604 O O . PHE A 1 83 ? -15.110 -16.842 6.506 1.00 95.44 83 PHE A O 1
ATOM 611 N N . PHE A 1 84 ? -13.254 -15.588 6.462 1.00 93.06 84 PHE A N 1
ATOM 612 C CA . PHE A 1 84 ? -13.348 -15.185 7.861 1.00 93.06 84 PHE A CA 1
ATOM 613 C C . PHE A 1 84 ? -14.585 -14.324 8.132 1.00 93.06 84 PHE A C 1
ATOM 615 O O . PHE A 1 84 ? -15.286 -14.553 9.117 1.00 93.06 84 PHE A O 1
ATOM 622 N N . SER A 1 85 ? -14.907 -13.390 7.233 1.00 93.06 85 SER A N 1
ATOM 623 C CA . SER A 1 85 ? -16.135 -12.592 7.316 1.00 93.06 85 SER A CA 1
ATOM 624 C C . SER A 1 85 ? -17.390 -13.476 7.290 1.00 93.06 85 SER A C 1
ATOM 626 O O . SER A 1 85 ? -18.299 -13.308 8.105 1.00 93.06 85 SER A O 1
ATOM 628 N N . TRP A 1 86 ? -17.410 -14.497 6.429 1.00 93.81 86 TRP A N 1
ATOM 629 C CA . TRP A 1 86 ? -18.513 -15.452 6.340 1.00 93.81 86 TRP A CA 1
ATOM 630 C C . TRP A 1 86 ? -18.625 -16.365 7.569 1.00 93.81 86 TRP A C 1
ATOM 632 O O . TRP A 1 86 ? -19.732 -16.613 8.059 1.00 93.81 86 TRP A O 1
ATOM 642 N N . VAL A 1 87 ? -17.498 -16.842 8.106 1.00 93.38 87 VAL A N 1
ATOM 643 C CA . VAL A 1 87 ? -17.461 -17.622 9.354 1.00 93.38 87 VAL A CA 1
ATOM 644 C C . VAL A 1 87 ? -17.980 -16.781 10.516 1.00 93.38 87 VAL A C 1
ATOM 646 O O . VAL A 1 87 ? -18.842 -17.242 11.266 1.00 93.38 87 VAL A O 1
ATOM 649 N N . LEU A 1 88 ? -17.515 -15.537 10.632 1.00 91.94 88 LEU A N 1
ATOM 650 C CA . LEU A 1 88 ? -17.960 -14.601 11.657 1.00 91.94 88 LEU A CA 1
ATOM 651 C C . LEU A 1 88 ? -19.471 -14.347 11.553 1.00 91.94 88 LEU A C 1
ATOM 653 O O . LEU A 1 88 ? -20.177 -14.461 12.556 1.00 91.94 88 LEU A O 1
ATOM 657 N N . TRP A 1 89 ? -19.985 -14.106 10.342 1.00 89.88 89 TRP A N 1
ATOM 658 C CA . TRP A 1 89 ? -21.420 -13.951 10.088 1.00 89.88 89 TRP A CA 1
ATOM 659 C C . TRP A 1 89 ? -22.219 -15.190 10.503 1.00 89.88 89 TRP A C 1
ATOM 661 O O . TRP A 1 89 ? -23.240 -15.072 11.181 1.00 89.88 89 TRP A O 1
ATOM 671 N N . ARG A 1 90 ? -21.757 -16.398 10.156 1.00 87.50 90 ARG A N 1
ATOM 672 C CA . ARG A 1 90 ? -22.424 -17.646 10.560 1.00 87.50 90 ARG A CA 1
ATOM 673 C C . ARG A 1 90 ? -22.407 -17.865 12.071 1.00 87.50 90 ARG A C 1
ATOM 675 O O . ARG A 1 90 ? -23.414 -18.319 12.611 1.00 87.50 90 ARG A O 1
ATOM 682 N N . LEU A 1 91 ? -21.306 -17.549 12.754 1.00 88.81 91 LEU A N 1
ATOM 683 C CA . LEU A 1 91 ? -21.197 -17.668 14.212 1.00 88.81 91 LEU A CA 1
ATOM 684 C C . LEU A 1 91 ? -22.120 -16.676 14.932 1.00 88.81 91 LEU A C 1
ATOM 686 O O . LEU A 1 91 ? -22.828 -17.063 15.861 1.00 88.81 91 LEU A O 1
ATOM 690 N N . LEU A 1 92 ? -22.166 -15.422 14.473 1.00 86.69 92 LEU A N 1
ATOM 691 C CA . LEU A 1 92 ? -23.058 -14.389 15.012 1.00 86.69 92 LEU A CA 1
ATOM 692 C C . LEU A 1 92 ? -24.532 -14.702 14.725 1.00 86.69 92 LEU A C 1
ATOM 694 O O . LEU A 1 92 ? -25.362 -14.611 15.625 1.00 86.69 92 LEU A O 1
ATOM 698 N N . SER A 1 93 ? -24.862 -15.145 13.509 1.00 79.81 93 SER A N 1
ATOM 699 C CA . SER A 1 93 ? -26.234 -15.498 13.122 1.00 79.81 93 SER A CA 1
ATOM 700 C C . SER A 1 93 ? -26.750 -16.745 13.855 1.00 79.81 93 SER A C 1
ATOM 702 O O . SER A 1 93 ? -27.925 -16.797 14.210 1.00 79.81 93 SER A O 1
ATOM 704 N N . LYS A 1 94 ? -25.879 -17.712 14.185 1.00 65.69 94 LYS A N 1
ATOM 705 C CA . LYS A 1 94 ? -26.226 -18.814 15.101 1.00 65.69 94 LYS A CA 1
ATOM 706 C C . LYS A 1 94 ? -26.466 -18.345 16.539 1.00 65.69 94 LYS A C 1
ATOM 708 O O . LYS A 1 94 ? -27.272 -18.961 17.225 1.00 65.69 94 LYS A O 1
ATOM 713 N N . ARG A 1 95 ? -25.785 -17.287 16.996 1.00 62.19 95 ARG A N 1
ATOM 714 C CA . ARG A 1 95 ? -25.947 -16.736 18.354 1.00 62.19 95 ARG A CA 1
ATOM 715 C C . ARG A 1 95 ? -27.167 -15.828 18.525 1.00 62.19 95 ARG A C 1
ATOM 717 O O . ARG A 1 95 ? -27.662 -15.738 19.636 1.00 62.19 95 ARG A O 1
ATOM 724 N N . ASN A 1 96 ? -27.662 -15.209 17.452 1.00 59.75 96 ASN A N 1
ATOM 725 C CA . ASN A 1 96 ? -28.871 -14.365 17.454 1.00 59.75 96 ASN A CA 1
ATOM 726 C C . ASN A 1 96 ? -30.190 -15.156 17.286 1.00 59.75 96 ASN A C 1
ATOM 728 O O . ASN A 1 96 ? -31.220 -14.584 16.940 1.00 59.75 96 ASN A O 1
ATOM 732 N N . LYS A 1 97 ? -30.160 -16.476 17.516 1.00 50.94 97 LYS A N 1
ATOM 733 C CA . LYS A 1 97 ? -31.338 -17.339 17.699 1.00 50.94 97 LYS A CA 1
ATOM 734 C C . LYS A 1 97 ? -31.440 -17.765 19.175 1.00 50.94 97 LYS A C 1
ATOM 736 O O . LYS A 1 97 ? -31.347 -18.951 19.484 1.00 50.94 97 LYS A O 1
ATOM 741 N N . ILE A 1 98 ? -31.572 -16.792 20.075 1.00 46.75 98 ILE A N 1
ATOM 742 C CA . ILE A 1 98 ? -32.086 -16.978 21.442 1.00 46.75 98 ILE A CA 1
ATOM 743 C C . ILE A 1 98 ? -33.090 -15.861 21.683 1.00 46.75 98 ILE A C 1
ATOM 745 O O . ILE A 1 98 ? -32.714 -14.700 21.408 1.00 46.75 98 ILE A O 1
#

InterPro domains:
  IPR005642 Lysine exporter LysO [PF03956] (14-92)

pLDDT: mean 84.99, std 11.62, range [46.75, 97.25]

Sequence (98 aa):
MSKGELMIILAIIGSLISGLVVGYIVKGRDMNKIGKIITILIWTLLFCLGVKVGTDETVVAKLPIIGMEAMLITVGAISGSIFFSWVLWRLLSKRNKI